Protein AF-A0A0R0M6A1-F1 (afdb_monomer_lite)

Structure (mmCIF, N/CA/C/O backbone):
data_AF-A0A0R0M6A1-F1
#
_entry.id   AF-A0A0R0M6A1-F1
#
loop_
_atom_site.group_PDB
_atom_site.id
_atom_site.type_symbol
_atom_site.label_atom_id
_atom_site.label_alt_id
_atom_site.label_comp_id
_atom_site.label_asym_id
_atom_site.label_entity_id
_atom_site.label_seq_id
_atom_site.pdbx_PDB_ins_code
_atom_site.Cartn_x
_atom_site.Cartn_y
_atom_site.Cartn_z
_atom_site.occupancy
_atom_site.B_iso_or_equiv
_atom_site.auth_seq_id
_atom_site.auth_comp_id
_atom_site.auth_asym_id
_atom_site.auth_atom_id
_atom_site.pdbx_PDB_model_num
ATOM 1 N N . MET A 1 1 ? -15.753 3.170 5.838 1.00 61.12 1 MET A N 1
ATOM 2 C CA . MET A 1 1 ? -14.324 2.835 5.690 1.00 61.12 1 MET A CA 1
ATOM 3 C C . MET A 1 1 ? -13.802 3.709 4.578 1.00 61.12 1 MET A C 1
ATOM 5 O O . MET A 1 1 ? -14.445 3.761 3.535 1.00 61.12 1 MET A O 1
ATOM 9 N N . PHE A 1 2 ? -12.734 4.456 4.827 1.00 68.81 2 PHE A N 1
ATOM 10 C CA . PHE A 1 2 ? -12.105 5.278 3.801 1.00 68.81 2 PHE A CA 1
ATOM 11 C C . PHE A 1 2 ? -10.808 4.596 3.371 1.00 68.81 2 PHE A C 1
ATOM 13 O O . PHE A 1 2 ? -9.935 4.342 4.203 1.00 68.81 2 PHE A O 1
ATOM 20 N N . SER A 1 3 ? -10.710 4.271 2.084 1.00 69.12 3 SER A N 1
ATOM 21 C CA . SER A 1 3 ? -9.536 3.638 1.482 1.00 69.12 3 SER A CA 1
ATOM 22 C C . SER A 1 3 ? -8.984 4.558 0.402 1.00 69.12 3 SER A C 1
ATOM 24 O O . SER A 1 3 ? -9.726 4.987 -0.481 1.00 69.12 3 SER A O 1
ATOM 26 N N . GLN A 1 4 ? -7.693 4.881 0.476 1.00 77.50 4 GLN A N 1
ATOM 27 C CA . GLN A 1 4 ? -7.037 5.773 -0.480 1.00 77.50 4 GLN A CA 1
ATOM 28 C C . GLN A 1 4 ? -5.635 5.267 -0.815 1.00 77.50 4 GLN A C 1
ATOM 30 O O . GLN A 1 4 ? -4.892 4.864 0.079 1.00 77.50 4 GLN A O 1
ATOM 35 N N . VAL A 1 5 ? -5.279 5.337 -2.101 1.00 76.62 5 VAL A N 1
ATOM 36 C CA . VAL A 1 5 ? -3.947 5.033 -2.645 1.00 76.62 5 VAL A CA 1
ATOM 37 C C . VAL A 1 5 ? -3.376 6.310 -3.269 1.00 76.62 5 VAL A C 1
ATOM 39 O O . VAL A 1 5 ? -4.057 6.971 -4.056 1.00 76.62 5 VAL A O 1
ATOM 42 N N . ARG A 1 6 ? -2.141 6.694 -2.918 1.00 81.19 6 ARG A N 1
ATOM 43 C CA . ARG A 1 6 ? -1.473 7.911 -3.421 1.00 81.19 6 ARG A CA 1
ATOM 44 C C . ARG A 1 6 ? -0.000 7.665 -3.762 1.00 81.19 6 ARG A C 1
ATOM 46 O O . ARG A 1 6 ? 0.704 6.973 -3.034 1.00 81.19 6 ARG A O 1
ATOM 53 N N . LEU A 1 7 ? 0.479 8.325 -4.819 1.00 75.00 7 LEU A N 1
ATOM 54 C CA . LEU A 1 7 ? 1.884 8.354 -5.251 1.00 75.00 7 LEU A CA 1
ATOM 55 C C . LEU A 1 7 ? 2.523 9.719 -4.890 1.00 75.00 7 LEU A C 1
ATOM 57 O O . LEU A 1 7 ? 2.346 10.687 -5.632 1.00 75.00 7 LEU A O 1
ATOM 61 N N . PRO A 1 8 ? 3.232 9.856 -3.752 1.00 61.88 8 PRO A N 1
ATOM 62 C CA . PRO A 1 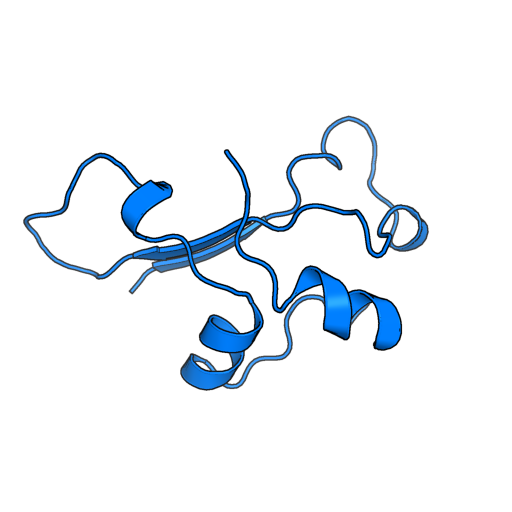8 ? 3.689 11.149 -3.228 1.00 61.88 8 PRO A CA 1
ATOM 63 C C . PRO A 1 8 ? 4.750 11.864 -4.085 1.00 61.88 8 PRO A C 1
ATOM 65 O O . PRO A 1 8 ? 4.801 13.089 -4.066 1.00 61.88 8 PRO A O 1
ATOM 68 N N . ASN A 1 9 ? 5.562 11.151 -4.873 1.00 60.75 9 ASN A N 1
ATOM 69 C CA . ASN A 1 9 ? 6.703 11.751 -5.592 1.00 60.75 9 ASN A CA 1
ATOM 70 C C . ASN A 1 9 ? 6.389 12.215 -7.025 1.00 60.75 9 ASN A C 1
ATOM 72 O O . ASN A 1 9 ? 7.290 12.599 -7.766 1.00 60.75 9 ASN A O 1
ATOM 76 N N . LEU A 1 10 ? 5.119 12.195 -7.427 1.00 58.28 10 LEU A N 1
ATOM 77 C CA . LEU A 1 10 ? 4.694 12.495 -8.796 1.00 58.28 10 LEU A CA 1
ATOM 78 C C . LEU A 1 10 ? 4.052 13.888 -8.964 1.00 58.28 10 LEU A C 1
ATOM 80 O O . LEU A 1 10 ? 3.566 14.215 -10.041 1.00 58.28 10 LEU A O 1
ATOM 84 N N . LEU A 1 11 ? 4.071 14.730 -7.926 1.00 55.25 11 LEU A N 1
ATOM 85 C CA . LEU A 1 11 ? 3.256 15.952 -7.833 1.00 55.25 11 LEU A CA 1
ATOM 86 C C . LEU A 1 11 ? 3.822 17.213 -8.520 1.00 55.25 11 LEU A C 1
ATOM 88 O O . LEU A 1 11 ? 3.116 18.214 -8.578 1.00 55.25 11 LEU A O 1
ATOM 92 N N . ASN A 1 12 ? 5.048 17.193 -9.059 1.00 55.69 12 ASN A N 1
ATOM 93 C CA . ASN A 1 12 ? 5.719 18.414 -9.557 1.00 55.69 12 ASN A CA 1
ATOM 94 C C . ASN A 1 12 ? 5.681 18.613 -11.088 1.00 55.69 12 ASN A C 1
ATOM 96 O O . ASN A 1 12 ? 6.284 19.552 -11.604 1.00 55.69 12 ASN A O 1
ATOM 100 N N . ARG A 1 13 ? 4.994 17.738 -11.827 1.00 58.41 13 ARG A N 1
ATOM 101 C CA . ARG A 1 13 ? 4.742 17.817 -13.280 1.00 58.41 13 ARG A CA 1
ATOM 102 C C . ARG A 1 13 ? 3.588 16.869 -13.628 1.00 58.41 13 ARG A C 1
ATOM 104 O O . ARG A 1 13 ? 3.327 15.987 -12.811 1.00 58.41 13 ARG A O 1
ATOM 111 N N . PRO A 1 14 ? 2.909 16.987 -14.789 1.00 60.12 14 PRO A N 1
ATOM 112 C CA . PRO A 1 14 ? 1.973 15.952 -15.222 1.00 60.12 14 PRO A CA 1
ATOM 113 C C . PRO A 1 14 ? 2.704 14.608 -15.244 1.00 60.12 14 PRO A C 1
ATOM 115 O O . PRO A 1 14 ? 3.608 14.379 -16.048 1.00 60.12 14 PRO A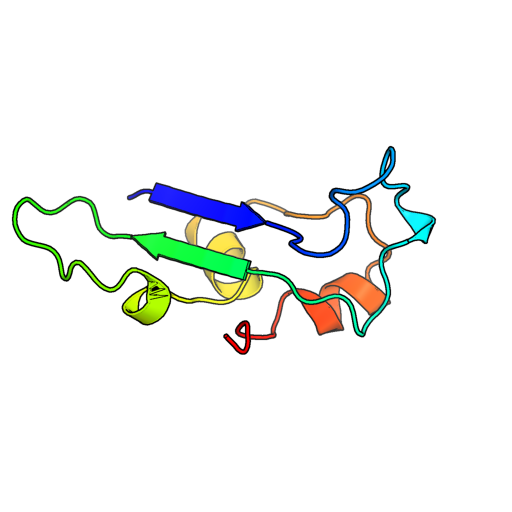 O 1
ATOM 118 N N . SER A 1 15 ? 2.359 13.766 -14.280 1.00 62.81 15 SER A N 1
ATOM 119 C CA . SER A 1 15 ? 2.993 12.484 -14.030 1.00 62.81 15 SER A CA 1
ATOM 120 C C . SER A 1 15 ? 2.624 11.541 -15.162 1.00 62.81 15 SER A C 1
ATOM 122 O O . SER A 1 15 ? 1.441 11.352 -15.452 1.00 62.81 15 SER A O 1
ATOM 124 N N . ARG A 1 16 ? 3.616 10.953 -15.826 1.00 72.25 16 ARG A N 1
ATOM 125 C CA . ARG A 1 16 ? 3.365 9.937 -16.849 1.00 72.25 16 ARG A CA 1
ATOM 126 C C . ARG A 1 16 ? 3.419 8.567 -16.196 1.00 72.25 16 ARG A C 1
ATOM 128 O O . ARG A 1 16 ? 4.156 8.355 -15.239 1.00 72.25 16 ARG A O 1
ATOM 135 N N . ILE A 1 17 ? 2.702 7.604 -16.764 1.00 75.44 17 ILE A N 1
ATOM 136 C CA . ILE A 1 17 ? 2.782 6.208 -16.315 1.00 75.44 17 ILE A CA 1
ATOM 137 C C . ILE A 1 17 ? 4.221 5.665 -16.365 1.00 75.44 17 ILE A C 1
ATOM 139 O O . ILE A 1 17 ? 4.626 4.876 -15.522 1.00 75.44 17 ILE A O 1
ATOM 143 N N . SER A 1 18 ? 5.024 6.178 -17.303 1.00 78.31 18 SER A N 1
ATOM 144 C CA . SER A 1 18 ? 6.447 5.872 -17.454 1.00 78.31 18 SER A CA 1
ATOM 145 C C . SER A 1 18 ? 7.332 6.378 -16.308 1.00 78.31 18 SER A C 1
ATOM 147 O O . SER A 1 18 ? 8.486 5.976 -16.234 1.00 78.31 18 SER A O 1
ATOM 149 N N . ASP A 1 19 ? 6.836 7.272 -15.446 1.00 85.44 19 ASP A N 1
ATOM 150 C CA . ASP A 1 19 ? 7.564 7.737 -14.257 1.00 85.44 19 ASP A CA 1
ATOM 151 C C . ASP A 1 19 ? 7.413 6.759 -13.068 1.00 85.44 19 ASP A C 1
ATOM 153 O O . ASP A 1 19 ? 8.072 6.925 -12.039 1.00 85.44 19 ASP A O 1
ATOM 157 N N . VAL A 1 20 ? 6.544 5.744 -13.178 1.00 90.25 20 VAL A N 1
ATOM 158 C CA . VAL A 1 20 ? 6.358 4.720 -12.143 1.00 90.25 20 VAL A CA 1
ATOM 159 C C . VAL A 1 20 ? 7.409 3.629 -12.316 1.00 90.25 20 VAL A C 1
ATOM 161 O O . VAL A 1 20 ? 7.527 3.008 -13.368 1.00 90.25 20 VAL A O 1
ATOM 164 N N . THR A 1 21 ? 8.179 3.391 -11.261 1.00 93.50 21 THR A N 1
ATOM 165 C CA . THR A 1 21 ? 9.244 2.385 -11.212 1.00 93.50 21 THR A CA 1
ATOM 166 C C . THR A 1 21 ? 9.009 1.453 -10.022 1.00 93.50 21 THR A C 1
ATOM 168 O O . THR A 1 21 ? 8.262 1.819 -9.114 1.00 93.50 21 THR A O 1
ATOM 171 N N . PRO A 1 22 ? 9.691 0.297 -9.937 1.00 94.12 22 PRO A N 1
ATOM 172 C CA . PRO A 1 22 ? 9.633 -0.561 -8.748 1.00 94.12 22 PRO A CA 1
ATOM 173 C C . PRO A 1 22 ? 10.054 0.132 -7.438 1.00 94.12 22 PRO A C 1
ATOM 175 O O . PRO A 1 22 ? 9.718 -0.335 -6.355 1.00 94.12 22 PRO A O 1
ATOM 178 N N . ASN A 1 23 ? 10.783 1.251 -7.526 1.00 92.81 23 ASN A N 1
ATOM 179 C CA . ASN A 1 23 ? 11.211 2.047 -6.374 1.00 92.81 23 ASN A CA 1
ATOM 180 C C . ASN A 1 23 ? 10.221 3.167 -6.020 1.00 92.81 23 ASN A C 1
ATOM 182 O O . ASN A 1 23 ? 10.444 3.908 -5.060 1.00 92.81 23 ASN A O 1
ATOM 186 N N . THR A 1 24 ? 9.151 3.340 -6.800 1.00 93.00 24 THR A N 1
ATOM 187 C CA . THR A 1 24 ? 8.130 4.345 -6.522 1.00 93.00 24 THR A CA 1
ATOM 188 C C . THR A 1 24 ? 7.394 3.968 -5.244 1.00 93.00 24 THR A C 1
ATOM 190 O O . THR A 1 24 ? 6.784 2.909 -5.138 1.00 93.00 24 THR A O 1
ATOM 193 N N . GLN A 1 25 ? 7.440 4.861 -4.261 1.00 93.88 25 GLN A N 1
ATOM 194 C CA . GLN A 1 25 ? 6.701 4.686 -3.022 1.00 93.88 25 GLN A CA 1
ATOM 195 C C . GLN A 1 25 ? 5.203 4.904 -3.259 1.00 93.88 25 GLN A C 1
ATOM 197 O O . GLN A 1 25 ? 4.809 5.892 -3.879 1.00 93.88 25 GLN A O 1
ATOM 202 N N . VAL A 1 26 ? 4.381 4.007 -2.718 1.00 94.25 26 VAL A N 1
ATOM 203 C CA . VAL A 1 26 ? 2.917 4.093 -2.716 1.00 94.25 26 VAL A CA 1
ATOM 204 C C . VAL A 1 26 ? 2.455 4.212 -1.271 1.00 94.25 26 VAL A C 1
ATOM 206 O O . VAL A 1 26 ? 2.934 3.483 -0.407 1.00 94.25 26 VAL A O 1
ATOM 209 N N . ILE A 1 27 ? 1.545 5.143 -0.994 1.00 95.81 27 ILE A N 1
ATOM 210 C CA . ILE A 1 27 ? 0.900 5.278 0.313 1.00 95.81 27 ILE A CA 1
ATOM 211 C C . ILE A 1 27 ? -0.521 4.750 0.175 1.00 95.81 27 ILE A C 1
ATOM 213 O O . ILE A 1 27 ? -1.323 5.345 -0.544 1.00 95.81 27 ILE A O 1
ATOM 217 N N . ALA A 1 28 ? -0.819 3.658 0.871 1.00 96.06 28 ALA A N 1
ATOM 218 C CA . ALA A 1 28 ? -2.161 3.115 1.004 1.00 96.06 28 ALA A CA 1
ATOM 219 C C . ALA A 1 28 ? -2.596 3.193 2.471 1.00 96.06 28 ALA A C 1
ATOM 221 O O . ALA A 1 28 ? -1.834 2.829 3.370 1.00 96.06 28 ALA A O 1
ATOM 222 N N . VAL A 1 29 ? -3.812 3.682 2.712 1.00 96.38 29 VAL A N 1
ATOM 223 C CA . VAL A 1 29 ? -4.411 3.756 4.052 1.00 96.38 29 VAL A CA 1
ATOM 224 C C . VAL A 1 29 ? -5.789 3.117 4.062 1.00 96.38 29 VAL A C 1
ATOM 226 O O . VAL A 1 29 ? -6.537 3.212 3.085 1.00 96.38 29 VAL A O 1
ATOM 229 N N . ASN A 1 30 ? -6.126 2.491 5.183 1.00 96.06 30 ASN A N 1
ATOM 230 C CA . ASN A 1 30 ? -7.439 1.924 5.435 1.00 96.06 30 ASN A CA 1
ATOM 231 C C . ASN A 1 30 ? -7.969 2.387 6.795 1.00 96.06 30 ASN A C 1
ATOM 233 O O . ASN A 1 30 ? -7.663 1.788 7.826 1.00 96.06 30 ASN A O 1
ATOM 237 N N . ILE A 1 31 ? -8.767 3.454 6.789 1.00 94.69 31 ILE A N 1
ATOM 238 C CA . ILE A 1 31 ? -9.247 4.090 8.016 1.00 94.69 31 ILE A CA 1
ATOM 239 C C . ILE A 1 31 ? -10.666 3.585 8.332 1.00 94.69 31 ILE A C 1
ATOM 241 O O . ILE A 1 31 ? -11.580 3.729 7.497 1.00 94.69 31 ILE A O 1
ATOM 245 N N . PRO A 1 32 ? -10.883 2.981 9.518 1.00 93.06 32 PRO A N 1
ATOM 246 C CA . PRO A 1 32 ? -12.206 2.541 9.933 1.00 93.06 32 PRO A CA 1
ATOM 247 C C . PRO A 1 32 ? -13.124 3.749 10.151 1.00 93.06 32 PRO A C 1
ATOM 249 O O . PRO A 1 32 ? -12.685 4.831 10.514 1.00 93.06 32 PRO A O 1
ATOM 252 N N . ASN A 1 33 ? -14.421 3.578 9.892 1.00 91.38 33 ASN A N 1
ATOM 253 C CA . ASN A 1 33 ? -15.401 4.648 10.090 1.00 91.38 33 ASN A CA 1
ATOM 254 C C . ASN A 1 33 ? -15.976 4.555 11.507 1.00 91.38 33 ASN A C 1
ATOM 256 O O . ASN A 1 33 ? -17.035 3.958 11.691 1.00 91.38 33 ASN A O 1
ATOM 260 N N . GLN A 1 34 ? -15.231 5.064 12.486 1.00 92.69 34 GLN A N 1
ATOM 261 C CA . GLN A 1 34 ? -15.579 5.062 13.911 1.00 92.69 34 GLN A CA 1
ATOM 262 C C . GLN A 1 34 ? -15.538 6.496 14.455 1.00 92.69 34 GLN A C 1
ATOM 264 O O . GLN A 1 34 ? -14.846 7.340 13.892 1.00 92.69 34 GLN A O 1
ATOM 269 N N . GLU A 1 35 ? -16.293 6.769 15.522 1.00 88.12 35 GLU A N 1
ATOM 270 C CA . GLU A 1 35 ? -16.367 8.111 16.126 1.00 88.12 35 GLU A CA 1
ATOM 271 C C . GLU A 1 35 ? -15.063 8.507 16.827 1.00 88.12 35 GLU A C 1
ATOM 273 O O . GLU A 1 35 ? -14.607 9.640 16.700 1.00 88.12 35 GLU A O 1
ATOM 278 N N . GLU A 1 36 ? -14.434 7.555 17.517 1.00 92.12 36 GLU A N 1
ATOM 279 C CA . GLU A 1 36 ? -13.138 7.740 18.160 1.00 92.12 36 GLU A CA 1
ATOM 280 C C . GLU A 1 36 ? -12.055 7.038 17.340 1.00 92.12 36 GLU A C 1
ATOM 282 O O . GLU A 1 36 ? -12.072 5.818 17.161 1.00 92.12 36 GLU A O 1
ATOM 287 N N . LEU A 1 37 ? -11.109 7.823 16.830 1.00 91.56 37 LEU A N 1
ATOM 288 C CA . LEU A 1 37 ? -9.965 7.351 16.062 1.00 91.56 37 LEU A CA 1
ATOM 289 C C . LEU A 1 37 ? -8.696 8.027 16.558 1.00 91.56 37 LEU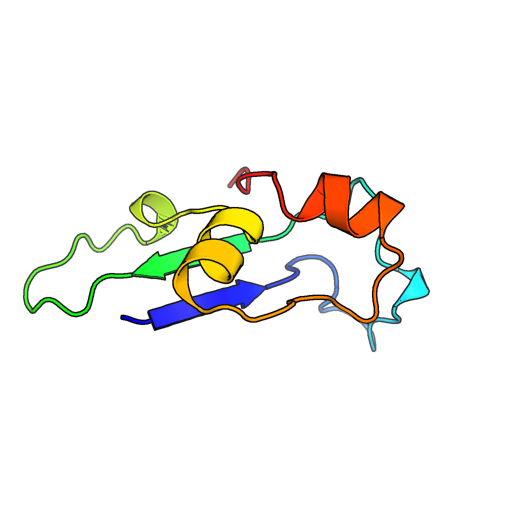 A C 1
ATOM 291 O O . LEU A 1 37 ? -8.710 9.159 17.043 1.00 91.56 37 LEU A O 1
ATOM 295 N N . ASP A 1 38 ? -7.580 7.329 16.394 1.00 91.31 38 ASP A N 1
ATOM 296 C CA . ASP A 1 38 ? -6.275 7.932 16.603 1.00 91.31 38 ASP A CA 1
ATOM 297 C C . ASP A 1 38 ? -6.016 9.025 15.552 1.00 91.31 38 ASP A C 1
ATOM 299 O O . ASP A 1 38 ? -6.269 8.825 14.362 1.00 91.31 38 ASP A O 1
ATOM 303 N N . ASN A 1 39 ? -5.493 10.174 15.985 1.00 89.75 39 ASN A N 1
ATOM 304 C CA . ASN A 1 39 ? -5.155 11.282 15.086 1.00 89.75 39 ASN A CA 1
ATOM 305 C C . ASN A 1 39 ? -3.939 10.965 14.197 1.00 89.75 39 ASN A C 1
ATOM 307 O O . ASN A 1 39 ? -3.736 11.618 13.170 1.00 89.75 39 ASN A O 1
ATOM 311 N N . ASP A 1 40 ? -3.116 9.983 14.576 1.00 93.69 40 ASP A N 1
ATOM 312 C CA . ASP A 1 40 ? -2.004 9.518 13.760 1.00 93.69 40 ASP A CA 1
ATOM 313 C C . ASP A 1 40 ? -2.488 8.569 12.657 1.00 93.69 40 ASP A C 1
ATOM 315 O O . ASP A 1 40 ? -2.559 7.346 12.814 1.00 93.69 40 ASP A O 1
ATOM 319 N N . TRP A 1 41 ? -2.769 9.147 11.489 1.00 91.25 41 TRP A N 1
ATOM 320 C CA . TRP A 1 41 ? -3.213 8.403 10.314 1.00 91.25 41 TRP A CA 1
ATOM 321 C C . TRP A 1 41 ? -2.214 7.325 9.859 1.00 91.25 41 TRP A C 1
ATOM 323 O O . TRP A 1 41 ? -2.617 6.365 9.196 1.00 91.25 41 TRP A O 1
ATOM 333 N N . LYS A 1 42 ? -0.922 7.444 10.217 1.00 94.38 42 LYS A N 1
ATOM 334 C CA . LYS A 1 42 ? 0.111 6.468 9.840 1.00 94.38 42 LYS A CA 1
ATOM 335 C C . LYS A 1 42 ? -0.152 5.091 10.455 1.00 94.38 42 LYS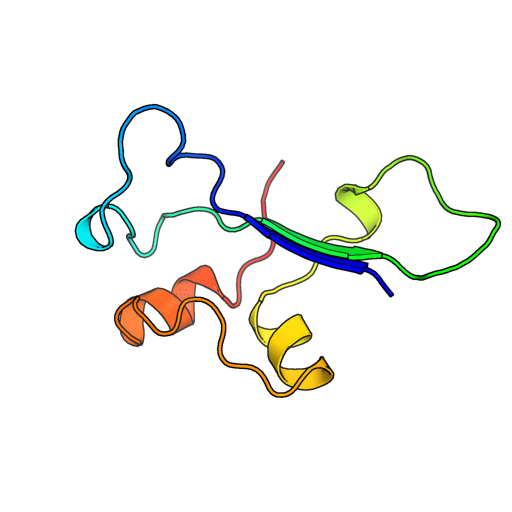 A C 1
ATOM 337 O O . LYS A 1 42 ? 0.280 4.085 9.897 1.00 94.38 42 LYS A O 1
ATOM 342 N N . LYS A 1 43 ? -0.908 5.017 11.556 1.00 94.25 43 LYS A N 1
ATOM 343 C CA . LYS A 1 43 ? -1.331 3.749 12.176 1.00 94.25 43 LYS A CA 1
ATOM 344 C C . LYS A 1 43 ? -2.256 2.920 11.287 1.00 94.25 43 LYS A C 1
ATOM 346 O O . LYS A 1 43 ? -2.373 1.717 11.487 1.00 94.25 43 LYS A O 1
ATOM 351 N N . PHE A 1 44 ? -2.877 3.552 10.295 1.00 95.25 44 PHE A N 1
ATOM 352 C CA . PHE A 1 44 ? -3.786 2.913 9.347 1.00 95.25 44 PHE A CA 1
ATOM 353 C C . PHE A 1 44 ? -3.128 2.632 7.990 1.00 95.25 44 PHE A C 1
ATOM 355 O O . PHE A 1 44 ? -3.832 2.378 7.009 1.00 95.25 44 PHE A O 1
ATOM 362 N N . LEU A 1 45 ? -1.792 2.698 7.910 1.00 96.38 45 LEU A N 1
ATOM 363 C CA . LEU A 1 45 ? -1.054 2.274 6.724 1.00 96.38 45 LEU A CA 1
ATOM 364 C C . LEU A 1 45 ? -1.326 0.795 6.423 1.00 96.38 45 LEU A C 1
ATOM 366 O O . LEU A 1 45 ? -1.346 -0.060 7.305 1.00 96.38 45 LEU A O 1
ATOM 370 N N . THR A 1 46 ? -1.516 0.507 5.145 1.00 97.38 46 THR A N 1
ATOM 371 C CA . THR A 1 46 ? -1.785 -0.825 4.600 1.00 97.38 46 THR A CA 1
ATOM 372 C C . THR A 1 46 ? -1.037 -0.964 3.271 1.00 97.38 46 THR A C 1
ATOM 374 O O . THR A 1 46 ? -0.262 -0.082 2.892 1.00 97.38 46 THR A O 1
ATOM 377 N N . THR A 1 47 ? -1.235 -2.073 2.568 1.00 97.88 47 THR A N 1
ATOM 378 C CA . THR A 1 47 ? -0.720 -2.281 1.211 1.00 97.88 47 THR A CA 1
ATOM 379 C C . THR A 1 47 ? -1.854 -2.132 0.198 1.00 97.88 47 THR A C 1
ATOM 381 O O . THR A 1 47 ? -3.031 -2.241 0.555 1.00 97.88 47 THR A O 1
ATOM 384 N N . VAL A 1 48 ? -1.525 -1.898 -1.073 1.00 97.75 48 VAL A N 1
ATOM 385 C CA . VAL A 1 48 ? -2.539 -1.893 -2.138 1.00 97.75 48 VAL A CA 1
ATOM 386 C C . VAL A 1 48 ? -3.139 -3.295 -2.276 1.00 97.75 48 VAL A C 1
ATOM 388 O O . VAL A 1 48 ? -4.360 -3.406 -2.232 1.00 97.75 48 VAL A O 1
ATOM 391 N N . ASP A 1 49 ? -2.323 -4.360 -2.225 1.00 98.19 49 ASP A N 1
ATOM 392 C CA . ASP A 1 49 ? -2.806 -5.754 -2.235 1.00 98.19 49 ASP A CA 1
ATOM 393 C C . ASP A 1 49 ? -3.895 -6.021 -1.180 1.00 98.19 49 ASP A C 1
ATOM 395 O O . ASP A 1 49 ? -4.842 -6.781 -1.396 1.00 98.19 49 ASP A O 1
ATOM 399 N N . GLN A 1 50 ? -3.743 -5.453 0.023 1.00 98.00 50 GLN A N 1
ATOM 400 C CA . GLN A 1 50 ? -4.721 -5.613 1.099 1.00 98.00 50 GLN A CA 1
ATOM 401 C C . GLN A 1 50 ? -6.032 -4.899 0.756 1.00 98.00 50 GLN A C 1
ATOM 403 O O . GLN A 1 50 ? -7.105 -5.464 0.978 1.00 98.00 50 GLN A O 1
ATOM 408 N N . LEU A 1 51 ? -5.964 -3.701 0.172 1.00 97.38 51 LEU A N 1
ATOM 409 C CA . LEU A 1 51 ? -7.144 -2.971 -0.291 1.00 97.38 51 LEU A CA 1
ATOM 410 C C . LEU A 1 51 ? -7.853 -3.685 -1.447 1.00 97.38 51 LEU A C 1
ATOM 412 O O . LEU A 1 51 ? -9.081 -3.750 -1.452 1.00 97.38 51 LEU A O 1
ATOM 416 N N . GLU A 1 52 ? -7.128 -4.272 -2.393 1.00 97.69 52 GLU A N 1
ATOM 417 C CA . GLU A 1 52 ? -7.711 -5.040 -3.502 1.00 97.69 52 GLU A CA 1
ATOM 418 C C . GLU A 1 52 ? -8.401 -6.311 -3.024 1.00 97.69 52 GLU A C 1
ATOM 420 O O . GLU A 1 52 ? -9.519 -6.626 -3.435 1.00 97.69 52 GLU A O 1
ATOM 425 N N . LYS A 1 53 ? -7.802 -7.015 -2.057 1.00 97.69 53 LYS A N 1
ATOM 426 C CA . LYS A 1 53 ? -8.440 -8.181 -1.428 1.00 97.69 53 LYS A CA 1
ATOM 427 C C . LYS A 1 53 ? -9.777 -7.824 -0.780 1.00 97.69 53 LYS A C 1
ATOM 429 O O . LYS A 1 53 ? -10.704 -8.639 -0.849 1.00 97.69 53 LYS A O 1
ATOM 434 N N . LEU A 1 54 ? -9.867 -6.639 -0.172 1.00 96.62 54 LEU A N 1
ATOM 435 C CA . LEU A 1 54 ? -11.058 -6.139 0.520 1.00 96.62 54 LEU A CA 1
ATOM 436 C C . LEU A 1 54 ? -12.116 -5.594 -0.446 1.00 96.62 54 LEU A C 1
ATOM 438 O O . LEU A 1 54 ? -13.299 -5.860 -0.260 1.00 96.62 54 LEU A O 1
ATOM 442 N N . THR A 1 55 ? -11.700 -4.854 -1.473 1.00 95.38 55 THR A N 1
ATOM 443 C CA . THR A 1 55 ? -12.606 -4.126 -2.380 1.00 95.38 55 THR A CA 1
ATOM 444 C C . THR A 1 55 ? -12.942 -4.881 -3.664 1.00 95.38 55 THR A C 1
ATOM 446 O O . THR A 1 55 ? -13.968 -4.600 -4.274 1.00 95.38 55 THR A O 1
ATOM 449 N N . LYS A 1 56 ? -12.111 -5.857 -4.051 1.00 96.19 56 LYS A N 1
ATOM 450 C CA . LYS A 1 56 ? -12.140 -6.568 -5.342 1.00 96.19 56 LYS A CA 1
ATOM 451 C C . LYS A 1 56 ? -11.821 -5.693 -6.560 1.00 96.19 56 LYS A C 1
ATOM 453 O O . LYS A 1 56 ? -12.139 -6.088 -7.679 1.00 96.19 56 LYS A O 1
ATOM 458 N N . TYR A 1 57 ? -11.200 -4.535 -6.351 1.00 95.88 57 TYR A N 1
ATOM 459 C CA . TYR A 1 57 ? -10.686 -3.691 -7.429 1.00 95.88 57 TYR A CA 1
ATOM 460 C C . TYR A 1 57 ? -9.241 -4.028 -7.793 1.00 95.88 57 TYR A C 1
ATOM 462 O O . TYR A 1 57 ? -8.556 -4.689 -7.021 1.00 95.88 57 TYR A O 1
ATOM 470 N N . ASP A 1 58 ? -8.838 -3.546 -8.968 1.00 94.94 58 ASP A N 1
ATOM 471 C CA . ASP A 1 58 ? -7.473 -3.538 -9.502 1.00 94.94 58 ASP A CA 1
ATOM 472 C C . ASP A 1 58 ? -7.022 -2.067 -9.568 1.00 94.94 58 ASP A C 1
ATOM 474 O O . ASP A 1 58 ? -7.458 -1.282 -10.426 1.00 94.94 58 ASP A O 1
ATOM 478 N N . PHE A 1 59 ? -6.269 -1.651 -8.554 1.00 94.38 59 PHE A N 1
ATOM 479 C CA . PHE A 1 59 ? -5.670 -0.328 -8.478 1.00 94.38 59 PHE A CA 1
ATOM 480 C C . PHE A 1 59 ? -4.411 -0.292 -9.335 1.00 94.38 59 PHE A C 1
ATOM 482 O O . PHE A 1 59 ? -3.781 -1.293 -9.599 1.00 94.38 59 PHE A O 1
ATOM 489 N N . LEU A 1 60 ? -4.027 0.903 -9.793 1.00 93.06 60 LEU A N 1
ATOM 490 C CA . LEU A 1 60 ? -2.821 1.080 -10.614 1.00 93.06 60 LEU A CA 1
ATOM 491 C C . LEU A 1 60 ? -2.766 0.177 -11.865 1.00 93.06 60 LEU A C 1
ATOM 493 O O . LEU A 1 60 ? -1.708 0.092 -12.475 1.00 93.06 60 LEU A O 1
ATOM 497 N N . SER A 1 61 ? -3.897 -0.366 -12.326 1.00 94.69 61 SER A N 1
ATOM 498 C CA . SER A 1 61 ? -4.049 -1.240 -13.504 1.00 94.69 61 SER A CA 1
ATOM 499 C C . SER A 1 61 ? -3.392 -0.750 -14.803 1.00 94.69 61 SER A C 1
ATOM 501 O O . SER A 1 61 ? -3.093 -1.534 -15.700 1.00 94.69 61 SER A O 1
ATOM 503 N N . ASN A 1 62 ? -3.112 0.552 -14.916 1.00 91.56 62 ASN A N 1
ATOM 504 C CA . ASN A 1 62 ? -2.363 1.132 -16.036 1.00 91.56 62 ASN A CA 1
ATOM 505 C C . ASN A 1 62 ? -0.830 0.956 -15.927 1.00 91.56 62 ASN A C 1
ATOM 507 O O . ASN A 1 62 ? -0.114 1.223 -16.891 1.00 91.56 62 ASN A O 1
ATOM 511 N N . VAL A 1 63 ? -0.304 0.568 -14.764 1.00 92.62 63 VAL A N 1
AT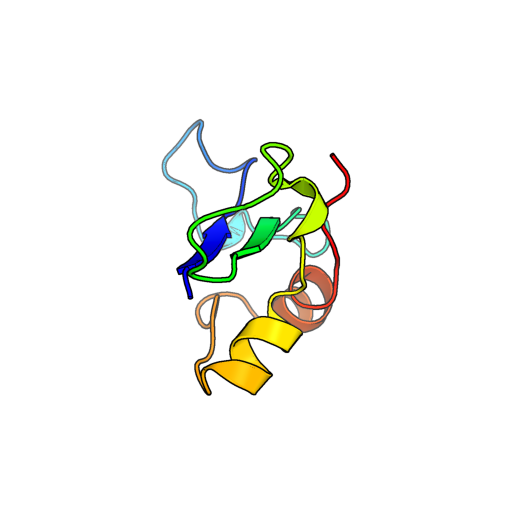OM 512 C CA . VAL A 1 63 ? 1.116 0.288 -14.499 1.00 92.62 63 VAL A CA 1
ATOM 513 C C . VAL A 1 63 ? 1.430 -1.138 -14.971 1.00 92.62 63 VAL A C 1
ATOM 515 O O . VAL A 1 63 ? 0.607 -2.020 -14.774 1.00 92.62 63 VAL A O 1
ATOM 518 N N . PRO A 1 64 ? 2.597 -1.428 -15.573 1.00 94.75 64 PRO A N 1
ATOM 519 C CA . PRO A 1 64 ? 2.967 -2.804 -15.910 1.00 94.75 64 PRO A CA 1
ATOM 520 C C . PRO A 1 64 ? 2.965 -3.739 -14.688 1.00 94.75 64 PRO A C 1
ATOM 522 O O . PRO A 1 64 ? 3.547 -3.393 -13.659 1.00 94.75 64 PRO A O 1
ATOM 525 N N . THR A 1 65 ? 2.409 -4.948 -14.826 1.00 95.94 65 TH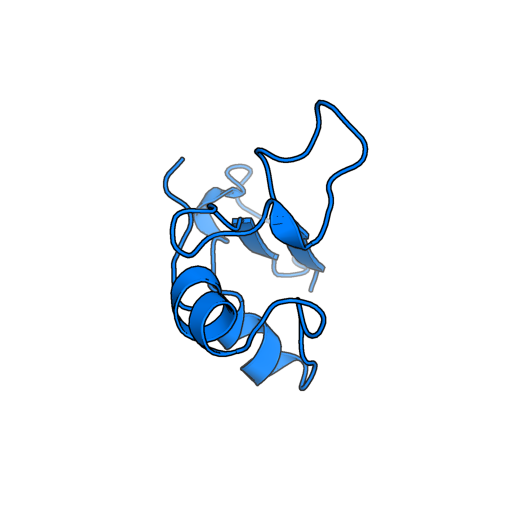R A N 1
ATOM 526 C CA . THR A 1 65 ? 2.271 -5.940 -13.736 1.00 95.94 65 THR A CA 1
ATOM 527 C C . THR A 1 65 ? 3.559 -6.195 -12.941 1.00 95.94 65 THR A C 1
ATOM 529 O O . THR A 1 65 ? 3.504 -6.143 -11.718 1.00 95.94 65 THR A O 1
ATOM 532 N N . PRO A 1 66 ? 4.756 -6.340 -13.555 1.00 96.56 66 PRO A N 1
ATOM 533 C CA . PRO A 1 66 ? 5.981 -6.547 -12.774 1.00 96.56 66 PRO A CA 1
ATOM 534 C C . PRO A 1 66 ? 6.334 -5.383 -11.835 1.00 96.56 66 PRO A C 1
ATOM 536 O O . PRO A 1 66 ? 7.091 -5.560 -10.884 1.00 96.56 66 PRO A O 1
ATOM 539 N N . ILE A 1 67 ? 5.840 -4.175 -12.125 1.00 95.50 67 ILE A N 1
ATOM 540 C CA . ILE A 1 67 ? 6.010 -3.004 -11.263 1.00 95.50 67 ILE A CA 1
ATOM 541 C C . ILE A 1 67 ? 4.920 -2.993 -10.187 1.00 95.50 67 ILE A C 1
ATOM 543 O O . ILE A 1 67 ? 5.266 -2.768 -9.027 1.00 95.50 67 ILE A O 1
ATOM 547 N N . GLN A 1 68 ? 3.661 -3.282 -10.546 1.00 96.25 68 GLN A N 1
ATOM 548 C CA . GLN A 1 68 ? 2.551 -3.463 -9.595 1.00 96.25 68 GLN A CA 1
ATOM 549 C C . GLN A 1 68 ? 2.935 -4.455 -8.487 1.00 96.25 68 GLN A C 1
ATOM 551 O O . GLN A 1 68 ? 2.987 -4.066 -7.322 1.00 96.25 68 GLN A O 1
ATOM 556 N N . ASP A 1 69 ? 3.400 -5.656 -8.858 1.00 97.00 69 ASP A N 1
ATOM 557 C CA . ASP A 1 69 ? 3.826 -6.733 -7.945 1.00 97.00 69 ASP A CA 1
ATOM 558 C C . ASP A 1 69 ? 4.843 -6.283 -6.878 1.00 97.00 69 ASP A C 1
ATOM 560 O O . ASP A 1 69 ? 4.977 -6.894 -5.812 1.00 97.00 69 ASP A O 1
ATOM 564 N N . VAL A 1 70 ? 5.631 -5.244 -7.177 1.00 96.75 70 VAL A N 1
ATOM 565 C CA . VAL A 1 70 ? 6.606 -4.675 -6.246 1.00 96.75 70 VAL A CA 1
ATOM 566 C C . VAL A 1 70 ? 5.993 -3.555 -5.420 1.00 96.75 70 VAL A C 1
ATOM 568 O O . VAL A 1 70 ? 6.192 -3.535 -4.205 1.00 96.75 70 VAL A O 1
ATOM 571 N N . ILE A 1 71 ? 5.302 -2.605 -6.048 1.00 96.00 71 ILE A N 1
ATOM 572 C CA . ILE A 1 71 ? 4.849 -1.387 -5.369 1.00 96.00 71 ILE A CA 1
ATOM 573 C C . ILE A 1 71 ? 3.569 -1.605 -4.551 1.00 96.00 71 ILE A C 1
ATOM 575 O O . ILE A 1 71 ? 3.373 -0.913 -3.553 1.00 96.00 71 ILE A O 1
ATOM 579 N N . GLU A 1 72 ? 2.739 -2.582 -4.914 1.00 97.25 72 GLU A N 1
ATOM 580 C CA . GLU A 1 72 ? 1.433 -2.831 -4.294 1.00 97.25 72 GLU A CA 1
ATOM 581 C C . GLU A 1 72 ? 1.510 -3.648 -3.008 1.00 97.25 72 GLU A C 1
ATOM 583 O O . GLU A 1 72 ? 0.698 -3.444 -2.103 1.00 97.25 72 GLU A O 1
ATOM 588 N N . ARG A 1 73 ? 2.551 -4.475 -2.860 1.00 97.06 73 ARG A N 1
ATOM 589 C CA . ARG A 1 73 ? 2.821 -5.266 -1.647 1.00 97.06 73 ARG A CA 1
ATOM 590 C C . ARG A 1 73 ? 3.543 -4.501 -0.534 1.00 97.06 73 ARG A C 1
ATOM 592 O O . ARG A 1 73 ? 3.692 -5.020 0.573 1.00 97.06 73 ARG A O 1
ATOM 599 N N . ASN A 1 74 ? 4.055 -3.303 -0.817 1.00 94.94 74 ASN A N 1
ATOM 600 C CA . ASN A 1 74 ? 4.910 -2.561 0.109 1.00 94.94 74 ASN A CA 1
ATOM 601 C C . ASN A 1 74 ? 4.102 -1.601 0.991 1.00 94.94 74 ASN A C 1
ATOM 603 O O . ASN A 1 74 ? 3.255 -0.854 0.510 1.00 94.94 74 ASN A O 1
ATOM 607 N N . ILE A 1 75 ? 4.439 -1.550 2.283 1.00 94.25 75 ILE A N 1
ATOM 608 C CA . ILE A 1 75 ? 3.983 -0.483 3.184 1.00 94.25 75 ILE A CA 1
ATOM 609 C C . ILE A 1 75 ? 4.905 0.734 3.019 1.00 94.25 75 ILE A C 1
ATOM 611 O O . ILE A 1 75 ? 6.134 0.601 3.002 1.00 94.25 75 ILE A O 1
ATOM 615 N N . ALA A 1 76 ? 4.318 1.930 2.919 1.00 91.50 76 ALA A N 1
ATOM 616 C CA . ALA A 1 76 ? 5.056 3.189 2.851 1.00 91.50 76 ALA A CA 1
ATOM 617 C C . ALA A 1 76 ? 5.972 3.399 4.073 1.00 91.50 76 ALA A C 1
ATOM 619 O O . ALA A 1 76 ? 5.573 3.157 5.208 1.00 91.50 76 ALA A O 1
ATOM 620 N N . LYS A 1 77 ? 7.175 3.939 3.847 1.00 88.50 77 LYS A N 1
ATOM 621 C CA . LYS A 1 77 ? 8.111 4.370 4.899 1.00 88.50 77 LYS A CA 1
ATOM 622 C C . LYS A 1 77 ? 8.067 5.901 5.024 1.00 88.50 77 LYS A C 1
ATOM 624 O O . LYS A 1 77 ? 8.400 6.582 4.057 1.00 88.50 77 LYS A O 1
ATOM 629 N N . LEU A 1 78 ? 7.600 6.427 6.160 1.00 85.12 78 LEU A N 1
ATOM 630 C CA . LEU A 1 78 ? 7.267 7.848 6.394 1.00 85.12 78 LEU A CA 1
ATOM 631 C C . LEU A 1 78 ? 7.761 8.355 7.751 1.00 85.12 78 LEU A C 1
ATOM 633 O O . LEU A 1 78 ? 8.166 7.520 8.582 1.00 85.12 78 LEU A O 1
#

Radius of gyration: 13.2 Å; chains: 1; bounding box: 28×27×36 Å

Foldseek 3Di:
DDKDKDQVPQPPDPRDLVNQALPGAIWIFDDDPDPDDDPPRLVRTDFQVVVCVVPVDDPPVVHPPVSCVRRRHDTGDD

Secondary structure (DSSP, 8-state):
-EEEEE-GGGTTS---GGG--TT---EEEEE---SS--S-GGGGEE-HHHHHHHH---TTTTS-HHHHHHHSSPPP--

Sequence (78 aa):
MFSQVRLPNLLNRPSRISDVTPNTQVIAVNIPNQEELDNDWKKFLTTVDQLEKLTKYDFLSNVPTPIQDVIERNIAKL

pLDDT: mean 88.01, std 12.4, range [55.25, 98.19]